Protein AF-A0A3S0HWF9-F1 (afdb_monomer_lite)

Structure (mmCIF, N/CA/C/O backbone):
data_AF-A0A3S0HWF9-F1
#
_entry.id   AF-A0A3S0HWF9-F1
#
loop_
_atom_site.group_PDB
_atom_site.id
_atom_site.type_symbol
_atom_site.label_atom_id
_atom_site.label_alt_id
_atom_site.label_comp_id
_atom_site.label_asym_id
_atom_site.label_entity_id
_atom_site.label_seq_id
_atom_site.pdbx_PDB_ins_code
_atom_site.Cartn_x
_atom_site.Cartn_y
_atom_site.Cartn_z
_atom_site.occupancy
_atom_site.B_iso_or_equiv
_atom_site.auth_seq_id
_atom_site.auth_comp_id
_atom_site.auth_asym_id
_atom_site.auth_atom_id
_atom_site.pdbx_PDB_model_num
ATOM 1 N N . LEU A 1 1 ? -5.935 -9.661 -6.289 1.00 93.44 1 LEU A N 1
ATOM 2 C CA . LEU A 1 1 ? -4.899 -9.741 -5.227 1.00 93.44 1 LEU A CA 1
ATOM 3 C C . LEU A 1 1 ? -5.457 -9.678 -3.806 1.00 93.44 1 LEU A C 1
ATOM 5 O O . LEU A 1 1 ? -5.215 -10.617 -3.065 1.00 93.44 1 LEU A O 1
ATOM 9 N N . ALA A 1 2 ? -6.199 -8.635 -3.410 1.00 96.12 2 ALA A N 1
ATOM 10 C CA . ALA A 1 2 ? -6.692 -8.487 -2.030 1.00 96.12 2 ALA A CA 1
ATOM 11 C C . ALA A 1 2 ? -7.424 -9.733 -1.486 1.00 96.12 2 ALA A C 1
ATOM 13 O O . ALA A 1 2 ? -7.110 -10.193 -0.396 1.00 96.12 2 ALA A O 1
ATOM 14 N N . GLY A 1 3 ? -8.312 -10.346 -2.279 1.00 96.19 3 GLY A N 1
ATOM 15 C CA . GLY A 1 3 ? -9.036 -11.567 -1.887 1.00 96.19 3 GLY A CA 1
ATOM 16 C C . GLY A 1 3 ? -8.173 -12.827 -1.699 1.00 96.19 3 GLY A C 1
ATOM 17 O O . GLY A 1 3 ? -8.683 -13.857 -1.273 1.00 96.19 3 GLY A O 1
ATOM 18 N N . CYS A 1 4 ? -6.876 -12.778 -2.013 1.00 97.00 4 CYS A N 1
ATOM 19 C CA . CYS A 1 4 ? -5.938 -13.880 -1.779 1.00 97.00 4 CYS A CA 1
ATOM 20 C C . CYS A 1 4 ? -5.299 -13.831 -0.378 1.00 97.00 4 CYS A C 1
ATOM 22 O O . CYS A 1 4 ? -4.672 -14.815 0.036 1.00 97.00 4 CYS A O 1
ATOM 24 N N . ILE A 1 5 ? -5.427 -12.699 0.319 1.00 96.62 5 ILE A N 1
ATOM 25 C CA . ILE A 1 5 ? -4.817 -12.412 1.618 1.00 96.62 5 ILE A CA 1
ATOM 26 C C . ILE A 1 5 ? -5.923 -12.431 2.674 1.00 96.62 5 ILE A C 1
ATOM 28 O O . ILE A 1 5 ? -6.964 -11.802 2.505 1.00 96.62 5 ILE A O 1
ATOM 32 N N . GLU A 1 6 ? -5.697 -13.162 3.762 1.00 95.81 6 GLU A N 1
ATOM 33 C CA . GLU A 1 6 ? -6.584 -13.123 4.922 1.00 95.81 6 GLU A CA 1
ATOM 34 C C . GLU A 1 6 ? -6.242 -11.892 5.762 1.00 95.81 6 GLU A C 1
ATOM 36 O O . GLU A 1 6 ? -5.091 -11.716 6.159 1.00 95.81 6 GLU A O 1
ATOM 41 N N . ASP A 1 7 ? -7.221 -11.016 5.983 1.00 95.94 7 ASP A N 1
ATOM 42 C CA . ASP A 1 7 ? -7.032 -9.785 6.746 1.00 95.94 7 ASP A CA 1
ATOM 43 C C . ASP A 1 7 ? -7.405 -10.008 8.221 1.00 95.94 7 ASP A C 1
ATOM 45 O O . ASP A 1 7 ? -8.593 -10.112 8.530 1.00 95.94 7 ASP A O 1
ATOM 49 N N . PRO A 1 8 ? -6.438 -10.074 9.155 1.00 96.00 8 PRO A N 1
ATOM 50 C CA . PRO A 1 8 ? -6.728 -10.304 10.569 1.00 96.00 8 PRO A CA 1
ATOM 51 C C . PRO A 1 8 ? -7.191 -9.029 11.290 1.00 96.00 8 PRO A C 1
ATOM 53 O O . PRO A 1 8 ? -7.450 -9.059 12.495 1.00 96.00 8 PRO A O 1
ATOM 56 N N . ARG A 1 9 ? -7.215 -7.879 10.603 1.00 96.12 9 ARG A N 1
ATOM 57 C CA . ARG A 1 9 ? -7.589 -6.595 11.201 1.00 96.12 9 ARG A CA 1
ATOM 58 C C . ARG A 1 9 ? -9.090 -6.565 11.477 1.00 96.12 9 ARG A C 1
ATOM 60 O O . ARG A 1 9 ? -9.893 -7.027 10.676 1.00 96.12 9 ARG A O 1
ATOM 67 N N . ASP A 1 10 ? -9.471 -5.943 12.590 1.00 97.00 10 ASP A N 1
ATOM 68 C CA . ASP A 1 10 ? -10.876 -5.668 12.899 1.00 97.00 10 ASP A CA 1
ATOM 69 C C . ASP A 1 10 ? -11.493 -4.769 11.800 1.00 97.00 10 ASP A C 1
ATOM 71 O O . ASP A 1 10 ? -11.019 -3.637 11.603 1.00 97.00 10 ASP A O 1
ATOM 75 N N . PRO A 1 11 ? -12.544 -5.223 11.088 1.00 94.94 11 PRO A N 1
ATOM 76 C CA . PRO A 1 11 ? -13.179 -4.445 10.029 1.00 94.94 11 PRO A CA 1
ATOM 77 C C . PRO A 1 11 ? -13.719 -3.094 10.510 1.00 94.94 11 PRO A C 1
ATOM 79 O O . PRO A 1 11 ? -13.649 -2.116 9.772 1.00 94.94 11 PRO A O 1
ATOM 82 N N . LEU A 1 12 ? -14.185 -2.998 11.762 1.00 96.75 12 LEU A N 1
ATOM 83 C CA . LEU A 1 12 ? -14.731 -1.754 12.322 1.00 96.75 12 LEU A CA 1
ATOM 84 C C . LEU A 1 12 ? -13.651 -0.706 12.615 1.00 96.75 12 LEU A C 1
ATOM 86 O O . LEU A 1 12 ? -13.952 0.472 12.803 1.00 96.75 12 LEU A O 1
ATOM 90 N N . ARG A 1 13 ? -12.385 -1.128 12.656 1.00 95.06 13 ARG A N 1
ATOM 91 C CA . ARG A 1 13 ? -11.215 -0.269 12.883 1.00 95.06 13 ARG A CA 1
ATOM 92 C C . ARG A 1 13 ? -10.361 -0.098 11.630 1.00 95.06 13 ARG A C 1
ATOM 94 O O . ARG A 1 13 ? -9.345 0.599 11.665 1.00 95.06 13 ARG A O 1
ATOM 101 N N . THR A 1 14 ? -10.759 -0.718 10.523 1.00 96.06 14 THR A N 1
ATOM 102 C CA . THR A 1 14 ? -10.010 -0.683 9.272 1.00 96.06 14 THR A CA 1
ATOM 103 C C . THR A 1 14 ? -10.388 0.550 8.465 1.00 96.06 14 THR A C 1
ATOM 105 O O . THR A 1 14 ? -11.512 0.704 8.005 1.00 96.06 14 THR A O 1
ATOM 108 N N . VAL A 1 15 ? -9.413 1.442 8.288 1.00 96.38 15 VAL A N 1
ATOM 109 C CA . VAL A 1 15 ? -9.575 2.678 7.508 1.00 96.38 15 VAL A CA 1
ATOM 110 C C . VAL A 1 15 ? -9.238 2.485 6.029 1.00 96.38 15 VAL A C 1
ATOM 112 O O . VAL A 1 15 ? -9.885 3.075 5.170 1.00 96.38 15 VAL A O 1
ATOM 115 N N . HIS A 1 16 ? -8.204 1.693 5.741 1.00 97.38 16 HIS A N 1
ATOM 116 C CA . HIS A 1 16 ? -7.729 1.419 4.387 1.00 97.38 16 HIS A CA 1
ATOM 117 C C . HIS A 1 16 ? -7.885 -0.070 4.109 1.00 97.38 16 HIS A C 1
ATOM 119 O O . HIS A 1 16 ? -7.292 -0.903 4.814 1.00 97.38 16 HIS A O 1
ATOM 125 N N . SER A 1 17 ? -8.686 -0.394 3.095 1.00 97.00 17 SER A N 1
ATOM 126 C CA . SER A 1 17 ? -8.871 -1.774 2.652 1.00 97.00 17 SER A CA 1
ATOM 127 C C . SER A 1 17 ? -7.558 -2.336 2.101 1.00 97.00 17 SER A C 1
ATOM 129 O O . SER A 1 17 ? -6.667 -1.580 1.709 1.00 97.00 17 SER A O 1
ATOM 131 N N . LEU A 1 18 ? -7.410 -3.664 2.047 1.00 97.81 18 LEU A N 1
ATOM 132 C CA . LEU A 1 18 ? -6.241 -4.257 1.383 1.00 97.81 18 LEU A CA 1
ATOM 133 C C . LEU A 1 18 ? -6.151 -3.816 -0.085 1.00 97.81 18 LEU A C 1
ATOM 135 O O . LEU A 1 18 ? -5.051 -3.590 -0.574 1.00 97.81 18 LEU A O 1
ATOM 139 N N . THR A 1 19 ? -7.287 -3.630 -0.763 1.00 97.62 19 THR A N 1
ATOM 140 C CA . THR A 1 19 ? -7.336 -3.095 -2.131 1.00 97.62 19 THR A CA 1
ATOM 141 C C . THR A 1 19 ? -6.730 -1.695 -2.213 1.00 97.62 19 THR A C 1
ATOM 143 O O . THR A 1 19 ? -5.890 -1.466 -3.076 1.00 97.62 19 THR A O 1
ATOM 146 N N . ASP A 1 20 ? -7.075 -0.791 -1.290 1.00 97.75 20 ASP A N 1
ATOM 147 C CA . ASP A 1 20 ? -6.507 0.565 -1.254 1.00 97.75 20 ASP A CA 1
ATOM 148 C C . ASP A 1 20 ? -4.992 0.545 -1.017 1.00 97.75 20 ASP A C 1
ATOM 150 O O . ASP A 1 20 ? -4.245 1.265 -1.675 1.00 97.75 20 ASP A O 1
ATOM 154 N N . ILE A 1 21 ? -4.533 -0.284 -0.072 1.00 98.38 21 ILE A N 1
ATOM 155 C CA . ILE A 1 21 ? -3.111 -0.372 0.289 1.00 98.38 21 ILE A CA 1
ATOM 156 C C . ILE A 1 21 ? -2.308 -0.959 -0.881 1.00 98.38 21 ILE A C 1
ATOM 158 O O . ILE A 1 21 ? -1.261 -0.420 -1.235 1.00 98.38 21 ILE A O 1
ATOM 162 N N . ILE A 1 22 ? -2.813 -2.026 -1.514 1.00 97.88 22 ILE A N 1
ATOM 163 C CA . ILE A 1 22 ? -2.203 -2.634 -2.707 1.00 97.88 22 ILE A CA 1
ATOM 164 C C . ILE A 1 22 ? -2.171 -1.623 -3.856 1.00 97.88 22 ILE A C 1
ATOM 166 O O . ILE A 1 22 ? -1.136 -1.485 -4.500 1.00 97.88 22 ILE A O 1
ATOM 170 N N . GLY A 1 23 ? -3.268 -0.900 -4.096 1.00 98.12 23 GLY A N 1
ATOM 171 C CA 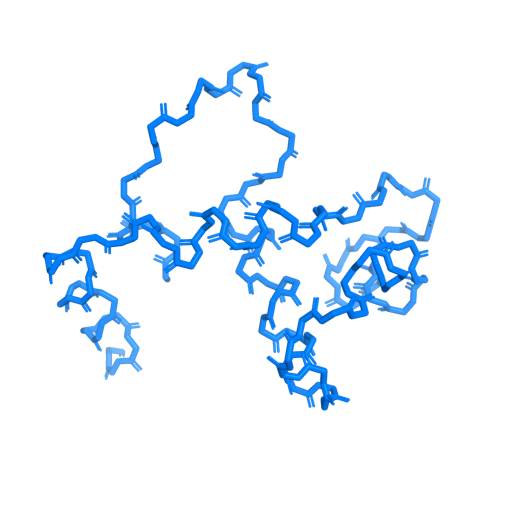. GLY A 1 23 ? -3.354 0.110 -5.151 1.00 98.12 23 GLY A CA 1
ATOM 172 C C . GLY A 1 23 ? -2.322 1.220 -4.971 1.00 98.12 23 GLY A C 1
ATOM 173 O O . GLY A 1 23 ? -1.554 1.497 -5.891 1.00 98.12 23 GLY A O 1
ATOM 174 N N . PHE A 1 24 ? -2.233 1.794 -3.766 1.00 98.50 24 PHE A N 1
ATOM 175 C CA . PHE A 1 24 ? -1.225 2.811 -3.469 1.00 98.50 24 PHE A CA 1
ATOM 176 C C . PHE A 1 24 ? 0.195 2.276 -3.637 1.00 98.50 24 PHE A C 1
ATOM 178 O O . PHE A 1 24 ? 1.027 2.929 -4.266 1.00 98.50 24 PHE A O 1
ATOM 185 N N . ARG A 1 25 ? 0.469 1.063 -3.143 1.00 98.19 25 ARG A N 1
ATOM 186 C CA . ARG A 1 25 ? 1.802 0.475 -3.258 1.00 98.19 25 ARG A CA 1
ATOM 187 C C . ARG A 1 25 ? 2.197 0.188 -4.708 1.00 98.19 25 ARG A C 1
ATOM 189 O O . ARG A 1 25 ? 3.318 0.504 -5.094 1.00 98.19 25 ARG A O 1
ATOM 196 N N . LEU A 1 26 ? 1.291 -0.360 -5.516 1.00 97.38 26 LEU A N 1
ATOM 197 C CA . LEU A 1 26 ? 1.542 -0.609 -6.938 1.00 97.38 26 LEU A CA 1
ATOM 198 C C . LEU A 1 26 ? 1.801 0.692 -7.701 1.00 97.38 26 LEU A C 1
ATOM 200 O O . LEU A 1 26 ? 2.744 0.751 -8.486 1.00 97.38 26 LEU A O 1
ATOM 204 N N . LEU A 1 27 ? 1.011 1.736 -7.439 1.00 98.00 27 LEU A N 1
ATOM 205 C CA . LEU A 1 27 ? 1.200 3.037 -8.074 1.00 98.00 27 LEU A CA 1
ATOM 206 C C . LEU A 1 27 ? 2.541 3.674 -7.681 1.00 98.00 27 LEU A C 1
ATOM 208 O O . LEU A 1 27 ? 3.236 4.199 -8.544 1.00 98.00 27 LEU A O 1
ATOM 212 N N . ALA A 1 28 ? 2.933 3.585 -6.406 1.00 98.06 28 ALA A N 1
ATOM 213 C CA . ALA A 1 28 ? 4.220 4.095 -5.933 1.00 98.06 28 ALA A CA 1
ATOM 214 C C . ALA A 1 28 ? 5.397 3.390 -6.622 1.00 98.06 28 ALA A C 1
ATOM 216 O O . ALA A 1 28 ? 6.288 4.058 -7.138 1.00 98.06 28 ALA A O 1
ATOM 217 N N . ILE A 1 29 ? 5.363 2.056 -6.713 1.00 97.94 29 ILE A N 1
ATOM 218 C CA . ILE A 1 29 ? 6.378 1.281 -7.444 1.00 97.94 29 ILE A CA 1
ATOM 219 C C . ILE A 1 29 ? 6.412 1.697 -8.921 1.00 97.94 29 ILE A C 1
ATOM 221 O O . ILE A 1 29 ? 7.484 1.950 -9.462 1.00 97.94 29 ILE A O 1
ATOM 225 N N . ALA A 1 30 ? 5.251 1.816 -9.571 1.00 97.81 30 ALA A N 1
ATOM 226 C CA . ALA A 1 30 ? 5.169 2.219 -10.976 1.00 97.81 30 ALA A CA 1
ATOM 227 C C . ALA A 1 30 ? 5.702 3.642 -11.230 1.00 97.81 30 ALA A C 1
ATOM 229 O O . ALA A 1 30 ? 6.206 3.922 -12.316 1.00 97.81 30 ALA A O 1
ATOM 230 N N . ALA A 1 31 ? 5.610 4.525 -10.236 1.00 97.31 31 ALA A N 1
ATOM 231 C CA . ALA A 1 31 ? 6.126 5.889 -10.285 1.00 97.31 31 ALA A CA 1
ATOM 232 C C . ALA A 1 31 ? 7.621 6.009 -9.911 1.00 97.31 31 ALA A C 1
ATOM 234 O O . ALA A 1 31 ? 8.147 7.119 -9.936 1.00 97.31 31 ALA A O 1
ATOM 235 N N . GLY A 1 32 ? 8.309 4.902 -9.596 1.00 97.81 32 GLY A N 1
ATOM 236 C CA . GLY A 1 32 ? 9.738 4.891 -9.243 1.00 97.81 32 GLY A CA 1
ATOM 237 C C . GLY A 1 32 ? 10.039 5.100 -7.754 1.00 97.81 32 GLY A C 1
ATOM 238 O O . GLY A 1 32 ? 11.120 5.566 -7.410 1.00 97.81 32 GLY A O 1
ATOM 239 N N . TYR A 1 33 ? 9.076 4.797 -6.878 1.00 97.50 33 TYR A N 1
ATOM 240 C CA . TYR A 1 33 ? 9.21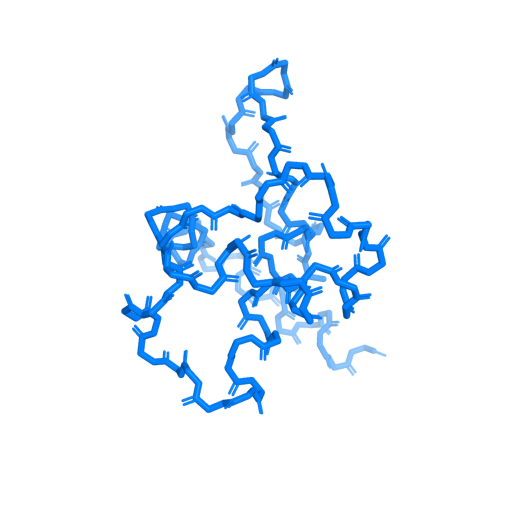9 4.844 -5.417 1.00 97.50 33 TYR A CA 1
ATOM 241 C C . TYR A 1 33 ? 9.225 3.429 -4.816 1.00 97.50 33 TYR A C 1
ATOM 243 O O . TYR A 1 33 ? 8.449 3.092 -3.910 1.00 97.50 33 TYR A O 1
ATOM 251 N N . GLU A 1 34 ? 10.058 2.540 -5.359 1.00 96.81 34 GLU A N 1
ATOM 252 C CA . GLU A 1 34 ? 10.092 1.129 -4.972 1.00 96.81 34 GLU A CA 1
ATOM 253 C C . GLU A 1 34 ? 10.582 0.884 -3.540 1.00 96.81 34 GLU A C 1
ATOM 255 O O . GLU A 1 34 ? 10.138 -0.077 -2.913 1.00 96.81 34 GLU A O 1
ATOM 260 N N . ASP A 1 35 ? 11.423 1.749 -2.974 1.00 95.38 35 ASP A N 1
ATOM 261 C CA . ASP A 1 35 ? 11.947 1.570 -1.613 1.00 95.38 35 ASP A CA 1
ATOM 262 C C . ASP A 1 35 ? 10.905 1.877 -0.516 1.00 95.38 35 ASP A C 1
ATOM 264 O O . ASP A 1 35 ? 11.040 1.436 0.626 1.00 95.38 35 ASP A O 1
ATOM 268 N N . GLY A 1 36 ? 9.827 2.581 -0.883 1.00 94.88 36 GLY A N 1
ATOM 269 C CA . GLY A 1 36 ? 8.698 2.907 -0.020 1.00 94.88 36 GLY A CA 1
ATOM 270 C C . GLY A 1 36 ? 8.993 3.929 1.081 1.00 94.88 36 GLY A C 1
ATOM 271 O O . GLY A 1 36 ? 8.114 4.147 1.916 1.00 94.88 36 GLY A O 1
ATOM 272 N N . ASN A 1 37 ? 10.172 4.557 1.111 1.00 95.81 37 ASN A N 1
ATOM 273 C CA . ASN A 1 37 ? 10.534 5.512 2.165 1.00 95.81 37 ASN A CA 1
ATOM 274 C C . ASN A 1 37 ? 9.721 6.827 2.068 1.00 95.81 37 ASN A C 1
ATOM 276 O O . ASN A 1 37 ? 9.407 7.439 3.088 1.00 95.81 37 ASN A O 1
ATOM 280 N N . ASP A 1 38 ? 9.277 7.174 0.858 1.00 97.44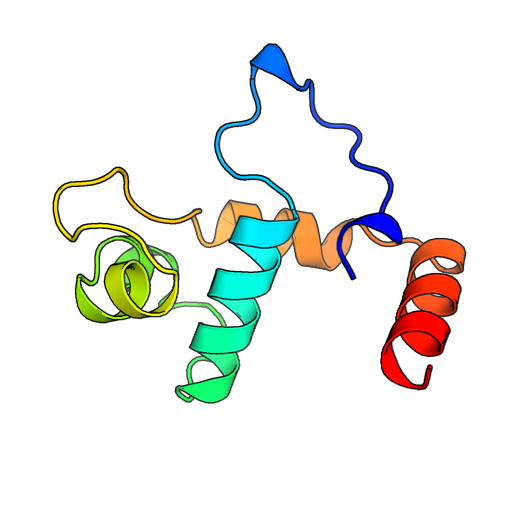 38 ASP A N 1
ATOM 281 C CA . ASP A 1 38 ? 8.518 8.384 0.546 1.00 97.44 38 ASP A CA 1
ATOM 282 C C . ASP A 1 38 ? 7.007 8.216 0.761 1.00 97.44 38 ASP A C 1
ATOM 284 O O . ASP A 1 38 ? 6.240 9.169 0.619 1.00 97.44 38 ASP A O 1
ATOM 288 N N . ALA A 1 39 ? 6.532 7.019 1.127 1.00 97.81 39 ALA A N 1
ATOM 289 C CA . ALA A 1 39 ? 5.100 6.729 1.219 1.00 97.81 39 ALA A CA 1
ATOM 290 C C . ALA A 1 39 ? 4.352 7.651 2.202 1.00 97.81 39 ALA A C 1
ATOM 292 O O . ALA A 1 39 ? 3.202 8.017 1.950 1.00 97.81 39 ALA A O 1
ATOM 293 N N . ASP A 1 40 ? 4.995 8.072 3.297 1.00 98.06 40 ASP A N 1
ATOM 294 C CA . ASP A 1 40 ? 4.393 9.007 4.255 1.00 98.06 40 ASP A CA 1
ATOM 295 C C . ASP A 1 40 ? 4.292 10.444 3.721 1.00 98.06 40 ASP A C 1
ATOM 297 O O . ASP A 1 40 ? 3.428 11.194 4.176 1.00 98.06 40 ASP A O 1
ATOM 301 N N . SER A 1 41 ? 5.103 10.819 2.730 1.00 97.12 41 SER A N 1
ATOM 302 C CA . SER A 1 41 ? 4.948 12.074 1.989 1.00 97.12 41 SER A CA 1
ATOM 303 C C . SER A 1 41 ? 3.919 11.929 0.862 1.00 97.12 41 SER A C 1
ATOM 305 O O . SER A 1 41 ? 3.002 12.743 0.752 1.00 97.12 41 SER A O 1
ATOM 307 N N . LEU A 1 42 ? 4.003 10.851 0.078 1.00 98.00 42 LEU A N 1
ATOM 308 C CA . LEU A 1 42 ? 3.141 10.600 -1.084 1.00 98.00 42 LEU A CA 1
ATOM 309 C C . LEU A 1 42 ? 1.672 10.362 -0.722 1.00 98.00 42 LEU A C 1
ATOM 311 O O . LEU A 1 42 ? 0.784 10.633 -1.524 1.00 98.00 42 LEU A O 1
ATOM 315 N N . ARG A 1 43 ? 1.368 9.890 0.492 1.00 98.19 43 ARG A N 1
ATOM 316 C CA . ARG A 1 43 ? -0.020 9.621 0.910 1.00 98.19 43 ARG A CA 1
ATOM 317 C C . ARG A 1 43 ? -0.938 10.849 0.890 1.00 98.19 43 ARG A C 1
ATOM 319 O O . ARG A 1 43 ? -2.159 10.686 0.823 1.00 98.19 43 ARG A O 1
ATOM 326 N N . ALA A 1 44 ? -0.364 12.048 0.993 1.00 98.19 44 ALA A N 1
ATOM 327 C CA . ALA A 1 44 ? -1.081 13.318 0.930 1.00 98.19 44 ALA A CA 1
ATOM 328 C C . ALA A 1 44 ? -1.050 13.943 -0.477 1.00 98.19 44 ALA A C 1
ATOM 330 O O . ALA A 1 44 ? -1.744 14.933 -0.711 1.00 98.19 44 ALA A O 1
ATOM 331 N N . ASP A 1 45 ? -0.283 13.369 -1.411 1.00 98.06 45 ASP A N 1
ATOM 332 C CA . ASP A 1 45 ? -0.130 13.893 -2.764 1.00 98.06 45 ASP A CA 1
A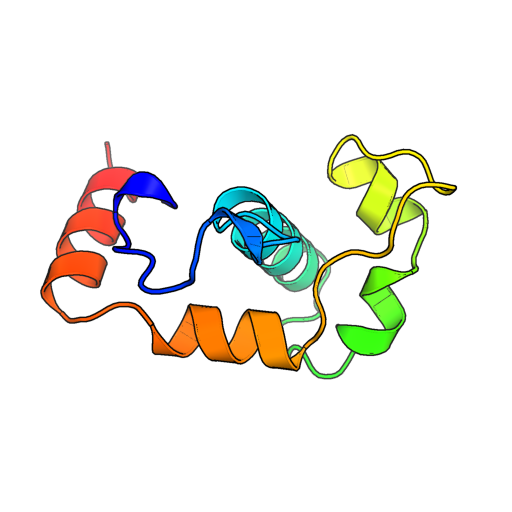TOM 333 C C . ASP A 1 45 ? -1.469 13.808 -3.530 1.00 98.06 45 ASP A C 1
ATOM 335 O O . ASP A 1 45 ? -2.064 12.726 -3.642 1.00 98.06 45 ASP A O 1
ATOM 339 N N . PRO A 1 46 ? -1.980 14.936 -4.062 1.00 97.88 46 PRO A N 1
ATOM 340 C CA . PRO A 1 46 ? -3.253 14.963 -4.769 1.00 97.88 46 PRO A CA 1
ATOM 341 C C . PRO A 1 46 ? -3.256 14.103 -6.039 1.00 97.88 46 PRO A C 1
ATOM 343 O O . PRO A 1 46 ? -4.300 13.548 -6.372 1.00 97.88 46 PRO A O 1
ATOM 346 N N . LEU A 1 47 ? -2.121 13.943 -6.727 1.00 97.38 47 LEU A N 1
ATOM 347 C CA . LEU A 1 47 ? -2.019 13.106 -7.924 1.00 97.38 47 LEU A CA 1
ATOM 348 C C . LEU A 1 47 ? -2.166 11.626 -7.577 1.00 97.38 47 LEU A C 1
ATOM 350 O O . LEU A 1 47 ? -2.900 10.915 -8.260 1.00 97.38 47 LEU A O 1
ATOM 354 N N . PHE A 1 48 ? -1.543 11.171 -6.488 1.00 97.94 48 PHE A N 1
ATOM 355 C CA . PHE A 1 48 ? -1.699 9.793 -6.015 1.00 97.94 48 PHE A CA 1
ATOM 356 C C . PHE A 1 48 ? -3.128 9.501 -5.553 1.00 97.94 48 PHE A C 1
ATOM 358 O O . PHE A 1 48 ? -3.657 8.428 -5.838 1.00 97.94 48 PHE A O 1
ATOM 365 N N . LYS A 1 49 ? -3.783 10.459 -4.883 1.00 98.38 49 LYS A N 1
ATOM 366 C CA . LYS A 1 49 ? -5.206 10.340 -4.524 1.00 98.38 49 LYS A CA 1
ATOM 367 C C . LYS A 1 49 ? -6.077 10.217 -5.775 1.00 98.38 49 LYS A C 1
ATOM 369 O O . LYS A 1 49 ? -6.844 9.266 -5.889 1.00 98.38 49 LYS A O 1
ATOM 374 N N . MET A 1 50 ? -5.908 11.124 -6.735 1.00 98.00 50 MET A N 1
ATOM 375 C CA . MET A 1 50 ? -6.698 11.141 -7.970 1.00 98.00 50 MET A CA 1
ATOM 376 C C . MET A 1 50 ? -6.484 9.897 -8.833 1.00 98.00 50 MET A C 1
ATOM 378 O O . MET A 1 50 ? -7.445 9.370 -9.387 1.00 98.00 50 MET A O 1
ATOM 382 N N . ALA A 1 51 ? -5.252 9.394 -8.916 1.00 97.25 51 ALA A N 1
ATOM 383 C CA . ALA A 1 51 ? -4.933 8.163 -9.637 1.00 97.25 51 ALA A CA 1
ATOM 384 C C . ALA A 1 51 ? -5.595 6.913 -9.027 1.00 97.25 51 ALA A C 1
ATOM 386 O O . ALA A 1 51 ? -5.760 5.912 -9.718 1.00 97.25 51 ALA A O 1
ATOM 387 N N . LEU A 1 52 ? -5.998 6.976 -7.754 1.00 97.06 52 LEU A N 1
ATOM 388 C CA . LEU A 1 52 ? -6.765 5.942 -7.056 1.00 97.06 52 LEU A CA 1
ATOM 389 C C . LEU A 1 52 ? -8.248 6.313 -6.916 1.00 97.06 52 LEU A C 1
ATOM 391 O O . LEU A 1 52 ? -8.910 5.851 -5.989 1.00 97.06 52 LEU A O 1
ATOM 395 N N . GLU A 1 53 ? -8.753 7.166 -7.812 1.00 96.62 53 GLU A N 1
ATOM 396 C CA . GLU A 1 53 ? -10.156 7.598 -7.871 1.00 96.62 53 GLU A CA 1
ATOM 397 C C . GLU A 1 53 ? -10.645 8.309 -6.595 1.00 96.62 53 GLU A C 1
ATOM 399 O O . GLU A 1 53 ? -11.832 8.293 -6.272 1.00 96.62 53 GLU A O 1
ATOM 404 N N . ARG A 1 54 ? -9.732 8.970 -5.872 1.00 97.06 54 ARG A N 1
ATOM 405 C CA . ARG A 1 54 ? -10.039 9.782 -4.688 1.00 97.06 54 ARG A CA 1
ATOM 406 C C . ARG A 1 54 ? -9.908 11.270 -4.973 1.00 97.06 54 ARG A C 1
ATOM 408 O O . ARG A 1 54 ? -9.037 11.712 -5.723 1.00 97.06 54 ARG A O 1
ATOM 415 N N . LEU A 1 55 ? -10.738 12.077 -4.324 1.00 97.94 55 LEU A N 1
ATOM 416 C CA . LEU A 1 55 ? -10.616 13.529 -4.375 1.00 97.94 55 LEU A CA 1
ATOM 417 C C . LEU A 1 55 ? -9.371 13.983 -3.593 1.00 97.94 55 LEU A C 1
ATOM 419 O O . LEU A 1 55 ? -9.075 13.438 -2.528 1.00 97.94 55 LEU A O 1
ATOM 423 N N . PRO A 1 56 ? -8.685 15.055 -4.028 1.00 97.19 56 PRO A N 1
ATOM 424 C CA . PRO A 1 56 ? -7.569 15.638 -3.277 1.00 97.19 56 PRO A CA 1
ATOM 425 C C . PRO A 1 56 ? -7.897 15.982 -1.815 1.00 97.19 56 PRO A C 1
ATOM 427 O O . PRO A 1 56 ? -7.040 15.866 -0.938 1.00 97.19 56 PRO A O 1
ATOM 430 N N . SER A 1 57 ? -9.146 16.387 -1.554 1.00 97.44 57 SER A N 1
ATOM 431 C CA . SER A 1 57 ? -9.656 16.756 -0.229 1.00 97.44 57 SER A CA 1
ATOM 432 C C . SER A 1 57 ? -10.031 15.566 0.655 1.00 97.44 57 SER A C 1
ATOM 434 O O . SER A 1 57 ? -10.343 15.760 1.828 1.00 97.44 57 SER A O 1
ATOM 436 N N . GLU A 1 58 ? -10.067 14.346 0.115 1.00 97.56 58 GLU A N 1
ATOM 437 C CA . GLU A 1 58 ? -10.333 13.157 0.917 1.00 97.56 58 GLU A CA 1
ATOM 438 C C . GLU A 1 58 ? -9.145 12.804 1.813 1.00 97.56 58 GLU A C 1
ATOM 440 O O . GLU A 1 58 ? -8.026 13.312 1.675 1.00 97.56 58 GLU A O 1
ATOM 445 N N . ARG A 1 59 ? -9.416 11.898 2.759 1.00 97.25 59 ARG A N 1
ATOM 446 C CA . ARG A 1 59 ? -8.415 11.361 3.677 1.00 97.25 59 ARG A CA 1
ATOM 447 C C . ARG A 1 59 ? -7.189 10.867 2.909 1.00 97.25 59 ARG A C 1
ATOM 449 O O . ARG A 1 59 ? -7.315 10.197 1.886 1.00 97.25 59 ARG A O 1
ATOM 456 N N . ASP A 1 60 ? -6.022 11.149 3.475 1.00 98.44 60 ASP A N 1
ATOM 457 C CA . ASP A 1 60 ? -4.739 10.646 2.992 1.00 98.44 60 ASP A CA 1
ATOM 458 C C . ASP A 1 60 ? -4.746 9.132 2.822 1.00 98.44 60 ASP A C 1
ATOM 460 O O . ASP A 1 60 ? -5.408 8.412 3.571 1.00 98.44 60 ASP A O 1
ATOM 464 N N . LEU A 1 61 ? -3.960 8.645 1.867 1.00 98.50 61 LEU A N 1
ATOM 465 C CA . LEU A 1 61 ? -3.734 7.218 1.671 1.00 98.50 61 LEU A CA 1
ATOM 466 C C . LEU A 1 61 ? -3.050 6.607 2.908 1.00 98.50 61 LEU A C 1
ATOM 468 O O . LEU A 1 61 ? -2.726 7.290 3.889 1.00 98.50 61 LEU A O 1
ATOM 472 N N . CYS A 1 62 ? -2.866 5.291 2.899 1.00 98.19 62 CYS A N 1
ATOM 473 C CA . CYS A 1 62 ? -2.279 4.599 4.037 1.00 98.19 62 CYS A CA 1
ATOM 474 C C . CYS A 1 62 ? -0.812 5.007 4.271 1.00 98.19 62 CYS A C 1
ATOM 476 O O . CYS A 1 62 ? -0.106 5.378 3.341 1.00 98.19 62 CYS A O 1
ATOM 478 N N . SER A 1 63 ? -0.353 4.907 5.519 1.00 97.88 63 SER A N 1
ATOM 479 C CA . SER A 1 63 ? 1.039 5.190 5.894 1.00 97.88 63 SER A CA 1
ATOM 480 C C . SER A 1 63 ? 2.027 4.149 5.363 1.00 97.88 63 SER A C 1
ATOM 482 O O . SER A 1 63 ? 1.646 3.000 5.111 1.00 97.88 63 SER A O 1
ATOM 484 N N . GLN A 1 64 ? 3.314 4.504 5.352 1.00 97.75 64 GLN A N 1
ATOM 485 C CA . GLN A 1 64 ? 4.426 3.584 5.087 1.00 97.75 64 GLN A CA 1
ATOM 486 C C . GLN A 1 64 ? 4.327 2.324 5.965 1.00 97.75 64 GLN A C 1
ATOM 488 O O . GLN A 1 64 ? 4.325 1.198 5.473 1.00 97.75 64 GLN A O 1
ATOM 493 N N . SER A 1 65 ? 4.095 2.500 7.267 1.00 97.31 65 SER A N 1
ATOM 494 C CA . SER A 1 65 ? 3.958 1.378 8.205 1.00 97.31 65 SER A CA 1
ATOM 495 C C . SER A 1 65 ? 2.756 0.469 7.919 1.00 97.31 65 SER A C 1
ATOM 497 O O . SER A 1 65 ? 2.742 -0.696 8.318 1.00 97.31 65 SER A O 1
ATOM 499 N N . THR A 1 66 ? 1.721 0.980 7.247 1.00 97.56 66 THR A N 1
ATOM 500 C CA . THR A 1 66 ? 0.569 0.177 6.820 1.00 97.56 66 THR A CA 1
ATOM 501 C C . THR A 1 66 ? 0.901 -0.663 5.596 1.00 97.56 66 THR A C 1
ATOM 503 O O . THR A 1 66 ? 0.508 -1.828 5.556 1.00 97.56 66 THR A O 1
ATOM 506 N N . ILE A 1 67 ? 1.675 -0.109 4.662 1.00 97.88 67 ILE A N 1
ATOM 507 C CA . ILE A 1 67 ? 2.231 -0.842 3.522 1.00 97.88 67 ILE A CA 1
ATOM 508 C C . ILE A 1 67 ? 3.153 -1.956 4.018 1.00 97.88 67 ILE A C 1
ATOM 510 O O . ILE A 1 67 ? 2.925 -3.111 3.680 1.00 97.88 67 ILE A O 1
ATOM 514 N N . SER A 1 68 ? 4.117 -1.664 4.896 1.00 97.44 68 SER A N 1
ATOM 515 C CA . SER A 1 68 ? 5.034 -2.699 5.396 1.00 97.44 68 SER A CA 1
ATOM 516 C C . SER A 1 68 ? 4.314 -3.823 6.136 1.00 97.44 68 SER A C 1
ATOM 518 O O . SER A 1 68 ? 4.675 -4.989 5.992 1.00 97.44 68 SER A O 1
ATOM 520 N N . ARG A 1 69 ? 3.264 -3.509 6.908 1.00 97.25 69 ARG A N 1
ATOM 521 C CA . ARG A 1 69 ? 2.425 -4.543 7.532 1.00 97.25 69 ARG A CA 1
ATOM 522 C C . ARG A 1 69 ? 1.730 -5.418 6.492 1.00 97.25 69 ARG A C 1
ATOM 524 O O . ARG A 1 69 ? 1.696 -6.625 6.689 1.00 97.25 69 ARG A O 1
ATOM 531 N N . LEU A 1 70 ? 1.207 -4.837 5.408 1.00 96.50 70 LEU A N 1
ATOM 532 C CA . LEU A 1 70 ? 0.644 -5.604 4.294 1.00 96.50 70 LEU A CA 1
ATOM 533 C C . LEU A 1 70 ? 1.710 -6.488 3.637 1.00 96.50 70 LEU A C 1
ATOM 535 O O . LEU A 1 70 ? 1.446 -7.658 3.415 1.00 96.50 70 LEU A O 1
ATOM 539 N N . GLU A 1 71 ? 2.890 -5.958 3.322 1.00 96.06 71 GLU A N 1
ATOM 540 C CA . GLU A 1 71 ? 3.948 -6.705 2.620 1.00 96.06 71 GLU A CA 1
ATOM 541 C C . GLU A 1 71 ? 4.440 -7.920 3.421 1.00 96.06 71 GLU A C 1
ATOM 543 O O . GLU A 1 71 ? 4.841 -8.923 2.837 1.00 96.06 71 GLU A O 1
ATOM 548 N N . ASN A 1 72 ? 4.345 -7.859 4.752 1.00 96.62 72 ASN A N 1
ATOM 549 C CA . ASN A 1 72 ? 4.709 -8.949 5.659 1.00 96.62 72 ASN A CA 1
ATOM 550 C C . ASN A 1 72 ? 3.521 -9.840 6.078 1.00 96.62 72 ASN A C 1
ATOM 552 O O . ASN A 1 72 ? 3.704 -10.752 6.881 1.00 96.62 72 ASN A O 1
ATOM 556 N N . LEU A 1 73 ? 2.305 -9.577 5.585 1.00 96.75 73 LEU A N 1
ATOM 557 C CA . LEU A 1 73 ? 1.097 -10.314 5.975 1.00 96.75 73 LEU A CA 1
ATOM 558 C C . LEU A 1 73 ? 0.907 -11.655 5.229 1.00 96.75 73 LEU A C 1
ATOM 560 O O . LEU A 1 73 ? 0.517 -12.624 5.883 1.00 96.75 73 LEU A O 1
ATOM 564 N N . PRO A 1 74 ? 1.131 -11.764 3.900 1.00 96.69 74 PRO A N 1
ATOM 565 C CA . PRO A 1 74 ? 0.923 -13.009 3.166 1.00 96.69 74 PRO A CA 1
ATOM 566 C C . PRO A 1 74 ? 1.802 -14.161 3.664 1.00 96.69 74 PRO A C 1
ATOM 568 O O . PRO A 1 74 ? 3.028 -14.077 3.659 1.00 96.69 74 PRO A O 1
ATOM 571 N N . ASP A 1 75 ? 1.169 -15.282 4.005 1.00 96.31 75 ASP A N 1
ATOM 572 C CA . ASP A 1 75 ? 1.857 -16.554 4.217 1.00 96.31 75 ASP A CA 1
ATOM 573 C C . ASP A 1 75 ? 2.133 -17.277 2.881 1.0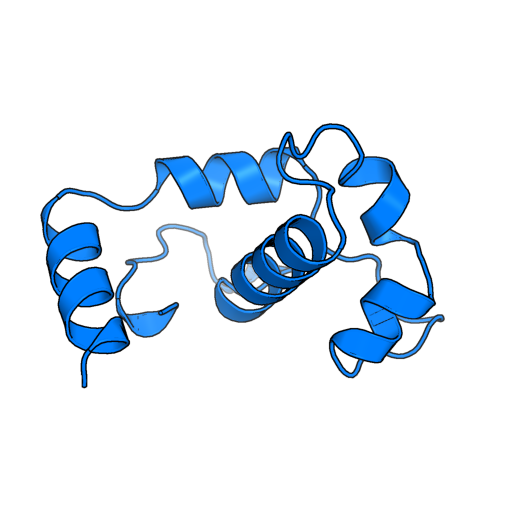0 96.31 75 ASP A C 1
ATOM 575 O O . ASP A 1 75 ? 1.711 -16.852 1.801 1.00 96.31 75 ASP A O 1
ATOM 579 N N . THR A 1 76 ? 2.813 -18.426 2.929 1.00 97.56 76 THR A N 1
ATOM 580 C CA . THR A 1 76 ? 3.117 -19.222 1.726 1.00 97.56 76 THR A CA 1
ATOM 581 C C . THR A 1 76 ? 1.865 -19.580 0.917 1.00 97.56 76 THR A C 1
ATOM 583 O O . THR A 1 76 ? 1.915 -19.621 -0.313 1.00 97.56 76 THR A O 1
ATOM 586 N N . ARG A 1 77 ? 0.722 -19.829 1.569 1.00 97.06 77 ARG A N 1
ATOM 587 C CA . ARG A 1 77 ? -0.523 -20.180 0.869 1.00 97.06 77 ARG A CA 1
ATOM 588 C C . ARG A 1 77 ? -1.127 -18.963 0.179 1.00 97.06 77 ARG A C 1
ATOM 590 O O . ARG A 1 77 ? -1.575 -19.082 -0.961 1.00 97.06 77 ARG A O 1
ATOM 597 N N . ALA A 1 78 ? -1.120 -17.806 0.833 1.00 97.25 78 ALA A N 1
ATOM 598 C CA . ALA A 1 78 ? -1.530 -16.541 0.247 1.00 97.25 78 ALA A CA 1
ATOM 599 C C . ALA A 1 78 ? -0.672 -16.208 -0.978 1.00 97.25 78 ALA A C 1
ATOM 601 O O . ALA A 1 78 ? -1.238 -15.915 -2.027 1.00 97.25 78 ALA A O 1
ATOM 602 N N . LEU A 1 79 ? 0.653 -16.376 -0.899 1.00 97.06 79 LEU A N 1
ATOM 603 C CA . LEU A 1 79 ? 1.558 -16.173 -2.038 1.00 97.06 79 LEU A CA 1
ATOM 604 C C . LEU A 1 79 ? 1.222 -17.088 -3.226 1.00 97.06 79 LEU A C 1
ATOM 606 O O . LEU A 1 79 ? 1.162 -16.619 -4.360 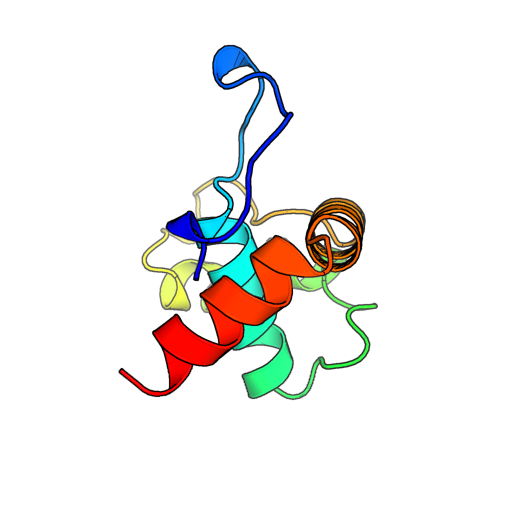1.00 97.06 79 LEU A O 1
ATOM 610 N N . LEU A 1 80 ? 0.918 -18.370 -2.986 1.00 97.56 80 LEU A N 1
ATOM 611 C CA . LEU A 1 80 ? 0.478 -19.287 -4.048 1.00 97.56 80 LEU A CA 1
ATOM 612 C C . LEU A 1 80 ? -0.853 -18.853 -4.684 1.00 97.56 80 LEU A C 1
ATOM 614 O O . LEU A 1 80 ? -1.004 -18.926 -5.904 1.00 97.56 80 LEU A O 1
ATOM 618 N N . ARG A 1 81 ? -1.821 -18.390 -3.879 1.00 97.62 81 ARG A N 1
ATOM 619 C CA . ARG A 1 81 ? -3.101 -17.857 -4.382 1.00 97.62 81 ARG A CA 1
ATOM 620 C C . ARG A 1 81 ? -2.897 -16.584 -5.202 1.00 97.62 81 ARG A C 1
ATOM 622 O O . ARG A 1 81 ? -3.511 -16.445 -6.252 1.00 97.62 81 ARG A O 1
ATOM 629 N N . MET A 1 82 ? -2.033 -15.685 -4.735 1.00 96.44 82 MET A N 1
ATOM 630 C CA . MET A 1 82 ? -1.692 -14.445 -5.433 1.00 96.44 82 MET A CA 1
ATOM 631 C C . MET A 1 82 ? -1.010 -14.728 -6.769 1.00 96.44 82 MET A C 1
ATOM 633 O O . MET A 1 82 ? -1.395 -14.132 -7.766 1.00 96.44 82 MET A O 1
ATOM 637 N N . GLY A 1 83 ? -0.053 -15.663 -6.804 1.00 96.31 83 GLY A N 1
ATOM 638 C CA . GLY A 1 83 ? 0.627 -16.062 -8.036 1.00 96.31 83 GLY A CA 1
ATOM 639 C C . GLY A 1 83 ? -0.340 -16.582 -9.099 1.00 96.31 83 GLY A C 1
ATOM 640 O O . GLY A 1 83 ? -0.235 -16.179 -10.249 1.00 96.31 83 GLY A O 1
ATOM 641 N N . ARG A 1 84 ? -1.325 -17.406 -8.709 1.00 96.69 84 ARG A N 1
ATOM 642 C CA . ARG A 1 84 ? -2.397 -17.865 -9.615 1.00 96.69 84 ARG A CA 1
ATOM 643 C C . ARG A 1 84 ? -3.260 -16.704 -10.109 1.00 96.69 84 ARG A C 1
ATOM 645 O O . ARG A 1 84 ? -3.385 -16.510 -11.305 1.00 96.69 84 ARG A O 1
ATOM 652 N N . ALA A 1 85 ? -3.729 -15.859 -9.192 1.00 95.75 85 ALA A N 1
ATOM 653 C CA . ALA A 1 85 ? -4.569 -14.709 -9.526 1.00 95.75 85 ALA A CA 1
ATOM 654 C C . ALA A 1 85 ? -3.884 -13.636 -10.400 1.00 95.75 85 ALA A C 1
ATOM 656 O O . ALA A 1 85 ? -4.556 -12.700 -10.819 1.00 95.75 85 ALA A O 1
ATOM 657 N N . LEU A 1 86 ? -2.563 -13.704 -10.601 1.00 93.38 86 LEU A N 1
ATOM 658 C CA . LEU A 1 86 ? -1.814 -12.817 -11.499 1.00 93.38 86 LEU A CA 1
ATOM 659 C C . LEU A 1 86 ? -1.645 -13.382 -12.913 1.00 93.38 86 LEU A C 1
ATOM 661 O O . LEU A 1 86 ? -1.293 -12.622 -13.812 1.00 93.38 86 LEU A O 1
ATOM 665 N N . VAL A 1 87 ? -1.814 -14.694 -13.092 1.00 94.31 87 VAL A N 1
ATOM 666 C CA . VAL A 1 87 ? -1.650 -15.377 -14.387 1.00 94.31 87 VAL A CA 1
ATOM 667 C C . VAL A 1 87 ? -2.972 -15.854 -14.987 1.00 94.31 87 VAL A C 1
ATOM 669 O O . VAL A 1 87 ? -2.981 -16.240 -16.155 1.00 94.31 87 VAL A O 1
ATOM 672 N N . ASP A 1 88 ? -4.043 -15.845 -14.192 1.00 84.31 88 ASP A N 1
ATOM 673 C CA . ASP A 1 88 ? -5.430 -16.006 -14.642 1.00 84.31 88 ASP A CA 1
ATOM 674 C C . ASP A 1 88 ? -5.919 -14.736 -15.366 1.00 84.31 88 ASP A C 1
ATOM 676 O O . ASP A 1 88 ? -6.580 -14.882 -16.421 1.00 84.31 88 ASP A O 1
#

Sequence (88 aa):
LAGCIEDPRDPLRTVHSLTDIIGFRLLAIAAGYEDGNDADSLRADPLFKMALERLPSERDLCSQSTISRLENLPDTRALLRMGRALVD

Organism: NCBI:txid2496639

InterPro domains:
  IPR025668 Transposase DDE domain [PF13701] (1-88)

Foldseek 3Di:
DLVLFDDPDDPVPDPARLVLLVLLQVVCVVVVNPVLPCQQVCQLPQVSQVSVVHGSPDDGGDGSVVNVCSVPRDDPSSVVSVVVVVVD

Secondary structure (DSSP, 8-state):
-GGGS---S-GGG-SS-HHHHHHHHHHHHHTT-TT-TTHHHHTT-HHHHHHTT--TTSPP---HHHHHHHHT---HHHHHHHHHHHH-

Radius of gyration: 13.27 Å; chains: 1; bounding box: 27×37×28 Å

pLDDT: mean 96.92, std 1.71, range [84.31, 98.5]